Protein AF-A0A5R2N4I2-F1 (afdb_monomer_lite)

Radius of gyration: 27.75 Å; chains: 1; bounding box: 57×37×80 Å

pLDDT: mean 84.41, std 9.43, range [55.06, 96.81]

Sequence (174 aa):
PAGTSVDFTDLHAWCEAYLPGAGWIGFDPTSGLLTGESHVPLAATPHFRNAAPISGMASFANVEFGFDMRVDRIAEHPRITKPFSDESWQALDALGNKVDAALAAGDVRLTMGGEPTFVSIDDFESAEWNTAAVGPTKREKADALIRRLRERFAPGGFLHYGQGKWYPGESLPR

Foldseek 3Di:
DDDDPDDDDDDDDWDWDQDVPVGIWTADPPRRDTDDPNDDDPDDDPDVVVVPPDDDDDDDDPDDDDDDGDDDDDDDDDDPPDPDDPVVVVVVVVVVVVVVVVCVVVVPPDDDDDDDADADPVPNPDCCNPPAQHDPCRVVVSVVVVVVCCVVPPPVDDDDDDFDDDDPPHPGGD

Structure (mmCIF, N/CA/C/O backbone):
data_AF-A0A5R2N4I2-F1
#
_entry.id   AF-A0A5R2N4I2-F1
#
loop_
_atom_site.group_PDB
_atom_site.id
_atom_site.type_symbol
_atom_site.label_atom_id
_atom_site.label_alt_id
_atom_site.label_comp_id
_atom_site.label_asym_id
_atom_site.label_entity_id
_atom_site.label_seq_id
_atom_site.pdbx_PDB_ins_code
_atom_site.Cartn_x
_atom_site.Cartn_y
_atom_site.Cartn_z
_atom_site.occupancy
_atom_site.B_iso_or_equiv
_atom_site.auth_seq_id
_atom_site.auth_comp_id
_atom_site.auth_asym_id
_atom_site.auth_atom_id
_atom_site.pdbx_PDB_model_num
ATOM 1 N N . PRO A 1 1 ? -3.579 9.675 -14.960 1.00 56.38 1 PRO A N 1
ATOM 2 C CA . PRO A 1 1 ? -4.101 8.676 -15.926 1.00 56.38 1 PRO A CA 1
ATOM 3 C C . PRO A 1 1 ? -4.301 7.341 -15.195 1.00 56.38 1 PRO A C 1
ATOM 5 O O . PRO A 1 1 ? -3.548 7.068 -14.268 1.00 56.38 1 PRO A O 1
ATOM 8 N N . ALA A 1 2 ? -5.321 6.549 -15.524 1.00 60.06 2 ALA A N 1
ATOM 9 C CA . ALA A 1 2 ? -5.331 5.146 -15.109 1.00 60.06 2 ALA A CA 1
ATOM 10 C C . ALA A 1 2 ? -4.437 4.412 -16.118 1.00 60.06 2 ALA A C 1
ATOM 12 O O . ALA A 1 2 ? -4.586 4.656 -17.313 1.00 60.06 2 ALA A O 1
ATOM 13 N N . GLY A 1 3 ? -3.448 3.637 -15.668 1.00 68.50 3 GLY A N 1
ATOM 14 C CA . GLY A 1 3 ? -2.551 2.889 -16.560 1.00 68.50 3 GLY A CA 1
ATOM 15 C C . GLY A 1 3 ? -3.286 1.830 -17.397 1.00 68.50 3 GLY A C 1
ATOM 16 O O . GLY A 1 3 ? -4.505 1.867 -17.556 1.00 68.50 3 GLY A O 1
ATOM 17 N N . THR A 1 4 ? -2.552 0.855 -17.934 1.00 72.19 4 THR A N 1
ATOM 18 C CA . THR A 1 4 ? -3.171 -0.278 -18.644 1.00 72.19 4 THR A CA 1
ATOM 19 C C . THR A 1 4 ? -4.148 -1.053 -17.748 1.00 72.19 4 THR A C 1
ATOM 21 O O . THR A 1 4 ? -3.945 -1.165 -16.540 1.00 72.19 4 THR A O 1
ATOM 24 N N . SER A 1 5 ? -5.201 -1.606 -18.354 1.00 74.00 5 SER A N 1
ATOM 25 C CA . SER A 1 5 ? -6.144 -2.526 -17.694 1.00 74.00 5 SER A CA 1
ATOM 26 C C . SER A 1 5 ? -5.782 -4.002 -17.891 1.00 74.00 5 SER A C 1
ATOM 28 O O . SER A 1 5 ? -6.444 -4.873 -17.331 1.00 74.00 5 SER A O 1
ATOM 30 N N . VAL A 1 6 ? -4.743 -4.284 -18.681 1.00 77.94 6 VAL A N 1
ATOM 31 C CA . VAL A 1 6 ? -4.269 -5.633 -19.007 1.00 77.94 6 VAL A CA 1
ATOM 32 C C . VAL A 1 6 ? -2.761 -5.735 -18.813 1.00 77.94 6 VAL A C 1
ATOM 34 O O . VAL A 1 6 ? -2.035 -4.774 -19.082 1.00 77.94 6 VAL A O 1
ATOM 37 N N . ASP A 1 7 ? -2.297 -6.904 -18.377 1.00 78.44 7 ASP A N 1
ATOM 38 C CA . ASP A 1 7 ? -0.870 -7.220 -18.303 1.00 78.44 7 ASP A CA 1
ATOM 39 C C . ASP A 1 7 ? -0.319 -7.376 -19.737 1.00 78.44 7 ASP A C 1
ATOM 41 O O . ASP A 1 7 ? -0.889 -8.103 -20.554 1.00 78.44 7 ASP A O 1
ATOM 45 N N . PHE A 1 8 ? 0.779 -6.687 -20.052 1.00 82.38 8 PHE A N 1
ATOM 46 C CA . PHE A 1 8 ? 1.499 -6.810 -21.323 1.00 82.38 8 PHE A CA 1
ATOM 47 C C . PHE A 1 8 ? 3.009 -6.711 -21.090 1.00 82.38 8 PHE A C 1
ATOM 49 O O . PHE A 1 8 ? 3.459 -6.261 -20.034 1.00 82.38 8 PHE A O 1
ATOM 56 N N . THR A 1 9 ? 3.792 -7.165 -22.064 1.00 82.75 9 THR A N 1
ATOM 57 C CA . THR A 1 9 ? 5.246 -7.289 -21.955 1.00 82.75 9 THR A CA 1
ATOM 58 C C . THR A 1 9 ? 5.933 -6.507 -23.061 1.00 82.75 9 THR A C 1
ATOM 60 O O . THR A 1 9 ? 6.259 -7.056 -24.105 1.00 82.75 9 THR A O 1
ATOM 63 N N . ASP A 1 10 ? 6.191 -5.227 -22.801 1.00 86.62 10 ASP A N 1
ATOM 64 C CA . ASP A 1 10 ? 7.048 -4.399 -23.646 1.00 86.62 10 ASP A CA 1
ATOM 65 C C . ASP A 1 10 ? 8.244 -3.875 -22.855 1.00 86.62 10 ASP A C 1
ATOM 67 O O . ASP A 1 10 ? 8.141 -3.546 -21.669 1.00 86.62 10 ASP A O 1
ATOM 71 N N . LEU A 1 11 ? 9.393 -3.766 -23.528 1.00 89.50 11 LEU A N 1
ATOM 72 C CA . LEU A 1 11 ? 10.504 -3.002 -22.978 1.00 89.50 11 LEU A CA 1
ATOM 73 C C . LEU A 1 11 ? 10.114 -1.529 -22.951 1.00 89.50 11 LEU A C 1
ATOM 75 O O . LEU A 1 11 ? 9.762 -0.942 -23.973 1.00 89.50 11 LEU A O 1
ATOM 79 N N . HIS A 1 12 ? 10.236 -0.937 -21.772 1.00 90.94 12 HIS A N 1
ATOM 80 C CA . HIS A 1 12 ? 9.931 0.462 -21.536 1.00 90.94 12 HIS A CA 1
ATOM 81 C C . HIS A 1 12 ? 11.092 1.149 -20.828 1.00 90.94 12 HIS A C 1
ATOM 83 O O . HIS A 1 12 ? 11.888 0.502 -20.146 1.00 90.94 12 HIS A O 1
ATOM 89 N N . ALA A 1 13 ? 11.189 2.464 -20.992 1.00 93.06 13 ALA A N 1
ATOM 90 C CA . ALA A 1 13 ? 12.206 3.277 -20.344 1.00 93.06 13 ALA A CA 1
ATOM 91 C C . ALA A 1 13 ? 11.569 4.501 -19.683 1.00 93.06 13 ALA A C 1
ATOM 93 O O . ALA A 1 13 ? 10.704 5.159 -20.258 1.00 93.06 13 ALA A O 1
ATOM 94 N N . TRP A 1 14 ? 12.047 4.825 -18.487 1.00 94.44 14 TRP A N 1
ATOM 95 C CA . TRP A 1 14 ? 11.633 5.986 -17.705 1.00 94.44 14 TRP A CA 1
ATOM 96 C C . TRP A 1 14 ? 12.853 6.685 -17.101 1.00 94.44 14 TRP A C 1
ATOM 98 O O . TRP A 1 14 ? 13.984 6.204 -17.209 1.00 94.44 14 TRP A O 1
ATOM 108 N N . CYS A 1 15 ? 12.630 7.837 -16.471 1.00 95.25 15 CYS A N 1
ATOM 109 C CA . CYS A 1 15 ? 13.668 8.563 -15.743 1.00 95.25 15 CYS A CA 1
ATOM 110 C C . CYS A 1 15 ? 13.403 8.504 -14.241 1.00 95.25 15 CYS A C 1
ATOM 112 O O . CYS A 1 15 ? 12.254 8.552 -13.815 1.00 95.25 15 CYS A O 1
ATOM 114 N N . GLU A 1 16 ? 14.457 8.465 -13.431 1.00 95.31 16 GLU A N 1
ATOM 115 C CA . GLU A 1 16 ? 14.351 8.508 -11.971 1.00 95.31 16 GLU A CA 1
ATOM 116 C C . GLU A 1 16 ? 15.075 9.738 -11.424 1.00 95.31 16 GLU A C 1
ATOM 118 O O . GLU A 1 16 ? 16.150 10.105 -11.904 1.00 95.31 16 GLU A O 1
ATOM 123 N N . ALA A 1 17 ? 14.494 10.375 -10.409 1.00 95.19 17 ALA A N 1
ATOM 124 C CA . ALA A 1 17 ? 15.113 11.479 -9.685 1.00 95.19 17 ALA A CA 1
ATOM 125 C C . ALA A 1 17 ? 15.206 11.149 -8.195 1.00 95.19 17 ALA A C 1
ATOM 127 O O . ALA A 1 17 ? 14.239 10.684 -7.590 1.00 95.19 17 ALA A O 1
ATOM 128 N N . TYR A 1 18 ? 16.369 11.414 -7.597 1.00 94.81 18 TYR A N 1
ATOM 129 C CA . TYR A 1 18 ? 16.549 11.281 -6.157 1.00 94.81 18 TYR A CA 1
ATOM 130 C C . TYR A 1 18 ? 16.056 12.538 -5.443 1.00 94.81 18 TYR A C 1
ATOM 132 O O . TYR A 1 18 ? 16.576 13.635 -5.662 1.00 94.81 18 TYR A O 1
ATOM 140 N N . LEU A 1 19 ? 15.081 12.365 -4.559 1.00 95.06 19 LEU A N 1
ATOM 141 C CA . LEU A 1 19 ? 14.530 13.417 -3.719 1.00 95.06 19 LEU A CA 1
ATOM 142 C C . LEU A 1 19 ? 14.963 13.181 -2.261 1.00 95.06 19 LEU A C 1
ATOM 144 O O . LEU A 1 19 ? 14.663 12.119 -1.705 1.00 95.06 19 LEU A O 1
ATOM 148 N N . PRO A 1 20 ? 15.652 14.136 -1.603 1.00 94.44 20 PRO A N 1
ATOM 149 C CA . PRO A 1 20 ? 16.029 13.997 -0.197 1.00 94.44 20 PRO A CA 1
ATOM 150 C C . PRO A 1 20 ? 14.823 13.662 0.693 1.00 94.44 20 PRO A C 1
ATOM 152 O O . PRO A 1 20 ? 13.806 14.347 0.651 1.00 94.44 20 PRO A O 1
ATOM 155 N N . GLY A 1 21 ? 14.933 12.590 1.481 1.00 95.06 21 GLY A N 1
ATOM 156 C CA . GLY A 1 21 ? 13.865 12.081 2.353 1.00 95.06 21 GLY A CA 1
ATOM 157 C C . GLY A 1 21 ? 12.876 11.123 1.676 1.00 95.06 21 GLY A C 1
ATOM 158 O O . GLY A 1 21 ? 12.421 10.189 2.326 1.00 95.06 21 GLY A O 1
ATOM 159 N N . ALA A 1 22 ? 12.597 11.295 0.381 1.00 90.69 22 ALA A N 1
ATOM 160 C CA . ALA A 1 22 ? 11.663 10.454 -0.378 1.00 90.69 22 ALA A CA 1
ATOM 161 C C . ALA A 1 22 ? 12.347 9.334 -1.191 1.00 90.69 22 ALA A C 1
ATOM 163 O O . ALA A 1 22 ? 11.689 8.377 -1.590 1.00 90.69 22 ALA A O 1
ATOM 164 N N . GLY A 1 23 ? 13.664 9.418 -1.408 1.00 94.62 23 GLY A N 1
ATOM 165 C CA . GLY A 1 23 ? 14.425 8.418 -2.159 1.00 94.62 23 GLY A CA 1
ATOM 166 C C . GLY A 1 23 ? 14.329 8.604 -3.676 1.00 94.62 23 GLY A C 1
ATOM 167 O O . GLY A 1 23 ? 14.129 9.717 -4.162 1.00 94.62 23 GLY A O 1
ATOM 168 N N . TRP A 1 24 ? 14.527 7.522 -4.433 1.00 94.25 24 TRP A N 1
ATOM 169 C CA . TRP A 1 24 ? 14.420 7.523 -5.896 1.00 94.25 24 TRP A CA 1
ATOM 170 C C . TRP A 1 24 ? 12.959 7.436 -6.331 1.00 94.25 24 TRP A C 1
ATOM 172 O O . TRP A 1 24 ? 12.266 6.482 -5.985 1.00 94.25 24 TRP A O 1
ATOM 182 N N . ILE A 1 25 ? 12.511 8.422 -7.104 1.00 95.00 25 ILE A N 1
ATOM 183 C CA . ILE A 1 25 ? 11.160 8.488 -7.658 1.00 95.00 25 ILE A CA 1
ATOM 184 C C . ILE A 1 25 ? 11.252 8.372 -9.176 1.00 95.00 25 ILE A C 1
ATOM 186 O O . ILE A 1 25 ? 11.947 9.169 -9.809 1.00 95.00 25 ILE A O 1
ATOM 190 N N . GLY A 1 26 ? 10.562 7.389 -9.754 1.00 94.31 26 GLY A N 1
ATOM 191 C CA . GLY A 1 26 ? 10.507 7.206 -11.200 1.00 94.31 26 GLY A CA 1
ATOM 192 C C . GLY A 1 26 ? 9.328 7.928 -11.849 1.00 94.31 26 GLY A C 1
ATOM 193 O O . GLY A 1 26 ? 8.205 7.951 -11.339 1.00 94.31 26 GLY A O 1
ATOM 194 N N . PHE A 1 27 ? 9.615 8.525 -12.997 1.00 94.50 27 PHE A N 1
ATOM 195 C CA . PHE A 1 27 ? 8.727 9.346 -13.801 1.00 94.50 27 PHE A CA 1
ATOM 196 C C . PHE A 1 27 ? 8.678 8.779 -15.211 1.00 94.50 27 PHE A C 1
ATOM 198 O O . PHE A 1 27 ? 9.695 8.749 -15.910 1.00 94.50 27 PHE A O 1
ATOM 205 N N . ASP A 1 28 ? 7.485 8.380 -15.637 1.00 92.31 28 ASP A N 1
ATOM 206 C CA . ASP A 1 28 ? 7.220 7.959 -17.001 1.00 92.31 28 ASP A CA 1
ATOM 207 C C . ASP A 1 28 ? 6.539 9.101 -17.779 1.00 92.31 28 ASP A C 1
ATOM 209 O O . ASP A 1 28 ? 5.313 9.263 -17.717 1.00 92.31 28 ASP A O 1
ATOM 213 N N . PRO A 1 29 ? 7.308 9.910 -18.532 1.00 89.12 29 PRO A N 1
ATOM 214 C CA . PRO A 1 29 ? 6.749 10.997 -19.329 1.00 89.12 29 PRO A CA 1
ATOM 215 C C . PRO A 1 29 ? 5.916 10.496 -20.516 1.00 89.12 29 PRO A C 1
ATOM 217 O O . PRO A 1 29 ? 5.137 11.272 -21.064 1.00 89.12 29 PRO A O 1
ATOM 220 N N . THR A 1 30 ? 6.056 9.227 -20.912 1.00 87.31 30 THR A N 1
ATOM 221 C CA . THR A 1 30 ? 5.305 8.643 -22.031 1.00 87.31 30 THR A CA 1
ATOM 222 C C . THR A 1 30 ? 3.851 8.417 -21.636 1.00 87.31 30 THR A C 1
ATOM 224 O O . THR A 1 30 ? 2.943 8.761 -22.389 1.00 87.31 30 THR A O 1
ATOM 227 N N . SER A 1 31 ? 3.620 7.874 -20.437 1.00 84.75 31 SER A N 1
ATOM 228 C CA . SER A 1 31 ? 2.270 7.634 -19.911 1.00 84.75 31 SER A CA 1
ATOM 229 C C . SER A 1 31 ? 1.732 8.777 -19.042 1.00 84.75 31 SER A C 1
ATOM 231 O O . SER A 1 31 ? 0.531 8.826 -18.762 1.00 84.75 31 SER A O 1
ATOM 233 N N . GLY A 1 32 ? 2.589 9.708 -18.611 1.00 87.81 32 GLY A N 1
ATOM 234 C CA . GLY A 1 32 ? 2.228 10.758 -17.657 1.00 87.81 32 GLY A CA 1
ATOM 235 C C . GLY A 1 32 ? 1.955 10.205 -16.255 1.00 87.81 32 GLY A C 1
ATOM 236 O O . GLY A 1 32 ? 1.082 10.717 -15.547 1.00 87.81 32 GLY A O 1
ATOM 237 N N . LEU A 1 33 ? 2.652 9.128 -15.880 1.00 86.25 33 LEU A N 1
ATOM 238 C CA . LEU A 1 33 ? 2.505 8.427 -14.605 1.00 86.25 33 LEU A CA 1
ATOM 239 C C . LEU A 1 33 ? 3.812 8.426 -13.815 1.00 86.25 33 LEU A C 1
ATOM 241 O O . LEU A 1 33 ? 4.906 8.531 -14.366 1.00 86.25 33 LEU A O 1
ATOM 245 N N . LEU A 1 34 ? 3.683 8.268 -12.500 1.00 90.94 34 LEU A N 1
ATOM 246 C CA . LEU A 1 34 ? 4.796 7.797 -11.686 1.00 90.94 34 LEU A CA 1
ATOM 247 C C . LEU A 1 34 ? 4.970 6.300 -11.925 1.00 90.94 34 LEU A C 1
ATOM 249 O O . LEU A 1 34 ? 3.985 5.565 -12.046 1.00 90.94 34 LEU A O 1
ATOM 253 N N . THR A 1 35 ? 6.216 5.844 -11.960 1.00 90.00 35 THR A N 1
ATOM 254 C CA . THR A 1 35 ? 6.486 4.409 -11.976 1.00 90.00 35 THR A CA 1
ATOM 255 C C . THR A 1 35 ? 6.083 3.805 -10.643 1.00 90.00 35 THR A C 1
ATOM 257 O O . THR A 1 35 ? 6.316 4.393 -9.586 1.00 90.00 35 THR A O 1
ATOM 260 N N . GLY A 1 36 ? 5.520 2.609 -10.681 1.00 83.44 36 GLY A N 1
ATOM 261 C CA . GLY A 1 36 ? 5.083 1.915 -9.480 1.00 83.44 36 GLY A CA 1
ATOM 262 C C . GLY A 1 36 ? 4.968 0.427 -9.737 1.00 83.44 36 GLY A C 1
ATOM 263 O O . GLY A 1 36 ? 5.698 -0.131 -10.547 1.00 83.44 36 GLY A O 1
ATOM 264 N N . GLU A 1 37 ? 4.006 -0.209 -9.083 1.00 77.00 37 GLU A N 1
ATOM 265 C CA . GLU A 1 37 ? 3.758 -1.652 -9.175 1.00 77.00 37 GLU A CA 1
ATOM 266 C C . GLU A 1 37 ? 3.457 -2.177 -10.590 1.00 77.00 37 GLU A C 1
ATOM 268 O O . GLU A 1 37 ? 3.553 -3.378 -10.824 1.00 77.00 37 GLU A O 1
ATOM 273 N N . SER A 1 38 ? 3.130 -1.293 -11.537 1.00 78.56 38 SER A N 1
ATOM 274 C CA . SER A 1 38 ? 2.959 -1.620 -12.957 1.00 78.56 38 SER A CA 1
ATOM 275 C C . SER A 1 38 ? 4.271 -1.723 -13.744 1.00 78.56 38 SER A C 1
ATOM 277 O O . SER A 1 38 ? 4.237 -2.074 -14.919 1.00 78.56 38 SER A O 1
ATOM 279 N N . HIS A 1 39 ? 5.415 -1.396 -13.137 1.00 87.50 39 HIS A N 1
ATOM 280 C CA . HIS A 1 39 ? 6.728 -1.416 -13.777 1.00 87.50 39 HIS A CA 1
ATOM 281 C C . HIS A 1 39 ? 7.624 -2.456 -13.107 1.00 87.50 39 HIS A C 1
ATOM 283 O O . HIS A 1 39 ? 7.728 -2.514 -11.882 1.00 87.50 39 HIS A O 1
ATOM 289 N N . VAL A 1 40 ? 8.323 -3.251 -13.918 1.00 89.44 40 VAL A N 1
ATOM 290 C CA . VAL A 1 40 ? 9.357 -4.171 -13.436 1.00 89.44 40 VAL A CA 1
ATOM 291 C C . VAL A 1 40 ? 10.723 -3.587 -13.809 1.00 89.44 40 VAL A C 1
ATOM 293 O O . VAL A 1 40 ? 11.071 -3.590 -14.991 1.00 89.44 40 VAL A O 1
ATOM 296 N N . PRO A 1 41 ? 11.507 -3.056 -12.849 1.00 91.50 41 PRO A N 1
ATOM 297 C CA . PRO A 1 41 ? 12.834 -2.525 -13.141 1.00 91.50 41 PRO A CA 1
ATOM 298 C C . PRO A 1 41 ? 13.781 -3.651 -13.563 1.00 91.50 41 PRO A C 1
ATOM 300 O O . PRO A 1 41 ? 14.056 -4.564 -12.787 1.00 91.50 41 PRO A O 1
ATOM 303 N N . LEU A 1 42 ? 14.292 -3.569 -14.795 1.00 91.94 42 LEU A N 1
ATOM 304 C CA . LEU A 1 42 ? 15.285 -4.510 -15.327 1.00 91.94 42 LEU A CA 1
ATOM 305 C C . LEU A 1 42 ? 16.721 -4.002 -15.143 1.00 91.94 42 LEU A C 1
ATOM 307 O O . LEU A 1 42 ? 17.615 -4.774 -14.806 1.00 91.94 42 LEU A O 1
ATOM 311 N N . ALA A 1 43 ? 16.947 -2.704 -15.354 1.00 93.69 43 ALA A N 1
ATOM 312 C CA . ALA A 1 43 ? 18.241 -2.051 -15.189 1.00 93.69 43 ALA A CA 1
ATOM 313 C C . ALA A 1 43 ? 18.051 -0.575 -14.814 1.00 93.69 43 ALA A C 1
ATOM 315 O O . ALA A 1 43 ? 17.165 0.089 -15.345 1.00 93.69 43 ALA A O 1
ATOM 316 N N . ALA A 1 44 ? 18.921 -0.056 -13.945 1.00 94.25 44 ALA A N 1
ATOM 317 C CA . ALA A 1 44 ? 18.974 1.357 -13.577 1.00 94.25 44 ALA A CA 1
ATOM 318 C C . ALA A 1 44 ? 20.411 1.864 -13.724 1.00 94.25 44 ALA A C 1
ATOM 320 O O . ALA A 1 44 ? 21.365 1.231 -13.267 1.00 94.25 44 ALA A O 1
ATOM 321 N N . THR A 1 45 ? 20.589 2.990 -14.409 1.00 94.44 45 THR A N 1
ATOM 322 C CA . THR A 1 45 ? 21.913 3.525 -14.730 1.00 94.44 45 THR A CA 1
ATOM 323 C C . THR A 1 45 ? 21.844 5.030 -14.966 1.00 94.44 45 THR A C 1
ATOM 325 O O . THR A 1 45 ? 20.865 5.508 -15.539 1.00 94.44 45 THR A O 1
ATOM 328 N N . PRO A 1 46 ? 22.883 5.801 -14.594 1.00 93.25 46 PRO A N 1
ATOM 329 C CA . PRO A 1 46 ? 22.915 7.239 -14.854 1.00 93.25 46 PRO A CA 1
ATOM 330 C C . PRO A 1 46 ? 23.012 7.588 -16.348 1.00 93.25 46 PRO A C 1
ATOM 332 O O . PRO A 1 46 ? 22.845 8.749 -16.713 1.00 93.25 46 PRO A O 1
ATOM 335 N N . HIS A 1 47 ? 23.310 6.618 -17.223 1.00 92.75 47 HIS A N 1
ATOM 336 C CA . HIS A 1 47 ? 23.449 6.854 -18.657 1.00 92.75 47 HIS A CA 1
ATOM 337 C C . HIS A 1 47 ? 22.723 5.783 -19.480 1.00 92.75 47 HIS A C 1
ATOM 339 O O . HIS A 1 47 ? 23.133 4.625 -19.486 1.00 92.75 47 HIS A O 1
ATOM 345 N N . PHE A 1 48 ? 21.709 6.188 -20.255 1.00 89.12 48 PHE A N 1
ATOM 346 C CA . PHE A 1 48 ? 20.780 5.295 -20.973 1.00 89.12 48 PHE A CA 1
ATOM 347 C C . PHE A 1 48 ? 21.452 4.173 -21.786 1.00 89.12 48 PHE A C 1
ATOM 349 O O . PHE A 1 48 ? 20.963 3.050 -21.812 1.00 89.12 48 PHE A O 1
ATOM 356 N N . ARG A 1 49 ? 22.610 4.439 -22.410 1.00 91.38 49 ARG A N 1
ATOM 357 C CA . ARG A 1 49 ? 23.375 3.424 -23.166 1.00 91.38 49 ARG A CA 1
ATOM 358 C C . ARG A 1 49 ? 23.755 2.186 -22.352 1.00 91.38 49 ARG A C 1
ATOM 360 O O . ARG A 1 49 ? 23.867 1.114 -22.927 1.00 91.38 49 ARG A O 1
ATOM 367 N N . ASN A 1 50 ? 23.943 2.321 -21.044 1.00 93.38 50 ASN A N 1
ATOM 368 C CA . ASN A 1 50 ? 24.290 1.199 -20.172 1.00 93.38 50 ASN A CA 1
ATOM 369 C C . ASN A 1 50 ? 23.075 0.316 -19.835 1.00 93.38 50 ASN A C 1
ATOM 371 O O . ASN A 1 50 ? 23.253 -0.760 -19.279 1.00 93.38 50 ASN A O 1
ATOM 375 N N . ALA A 1 51 ? 21.859 0.771 -20.153 1.00 93.25 51 ALA A N 1
ATOM 376 C CA . ALA A 1 51 ? 20.624 -0.004 -20.055 1.00 93.25 51 ALA A CA 1
ATOM 377 C C . ALA A 1 51 ? 20.156 -0.510 -21.430 1.00 93.25 51 ALA A C 1
ATOM 379 O O . ALA A 1 51 ? 19.059 -1.050 -21.545 1.00 93.25 51 ALA A O 1
ATOM 380 N N . ALA A 1 52 ? 20.960 -0.327 -22.485 1.00 90.62 52 ALA A N 1
ATOM 381 C CA . ALA A 1 52 ? 20.610 -0.816 -23.808 1.00 90.62 52 ALA A CA 1
ATOM 382 C C . ALA A 1 52 ? 20.559 -2.358 -23.793 1.00 90.62 52 ALA A C 1
ATOM 384 O O . ALA A 1 52 ? 21.562 -2.985 -23.446 1.00 90.62 52 ALA A O 1
ATOM 385 N N . PRO A 1 53 ? 19.438 -2.982 -24.197 1.00 87.44 53 PRO A N 1
ATOM 386 C CA . PRO A 1 53 ? 19.306 -4.441 -24.197 1.00 87.44 53 PRO A CA 1
ATOM 387 C C . PRO A 1 53 ? 20.243 -5.105 -25.216 1.00 87.44 53 PRO A C 1
ATOM 389 O O . PRO A 1 53 ? 20.658 -6.247 -25.040 1.00 87.44 53 PRO A O 1
ATOM 392 N N . ILE A 1 54 ? 20.590 -4.379 -26.282 1.00 87.25 54 ILE A N 1
ATOM 393 C CA . ILE A 1 54 ? 21.523 -4.790 -27.330 1.00 87.25 54 ILE A CA 1
ATOM 394 C C . ILE A 1 54 ? 22.443 -3.599 -27.619 1.00 87.25 54 ILE A C 1
ATOM 396 O O . ILE A 1 54 ? 21.987 -2.458 -27.704 1.00 87.25 54 ILE A O 1
ATOM 400 N N . SER A 1 55 ? 23.741 -3.853 -27.784 1.00 88.06 55 SER A N 1
ATOM 401 C CA . SER A 1 55 ? 24.737 -2.846 -28.167 1.00 88.06 55 SER A CA 1
ATOM 402 C C . SER A 1 55 ? 25.593 -3.351 -29.330 1.00 88.06 55 SER A C 1
ATOM 404 O O . SER A 1 55 ? 25.772 -4.556 -29.498 1.00 88.06 55 SER A O 1
ATOM 406 N N . GLY A 1 56 ? 26.098 -2.435 -30.160 1.00 88.00 56 GLY A N 1
ATOM 407 C CA . GLY A 1 56 ? 26.915 -2.774 -31.326 1.00 88.00 56 GLY A CA 1
ATOM 408 C C . GLY A 1 56 ? 26.715 -1.808 -32.491 1.00 88.00 56 GLY A C 1
ATOM 409 O O . GLY A 1 56 ? 26.237 -0.688 -32.313 1.00 88.00 56 GLY A O 1
ATOM 410 N N . MET A 1 57 ? 27.091 -2.250 -33.690 1.00 86.50 57 MET A N 1
ATOM 411 C CA . MET A 1 57 ? 26.792 -1.556 -34.944 1.00 86.50 57 MET A CA 1
ATOM 412 C C . MET A 1 57 ? 25.581 -2.192 -35.620 1.00 86.50 57 MET A C 1
ATOM 414 O O . MET A 1 57 ? 25.449 -3.412 -35.637 1.00 86.50 57 MET A O 1
ATOM 418 N N . ALA A 1 58 ? 24.734 -1.357 -36.216 1.00 85.31 58 ALA A N 1
ATOM 419 C CA . ALA A 1 58 ? 23.675 -1.795 -37.111 1.00 85.31 58 ALA A CA 1
ATOM 420 C C . ALA A 1 58 ? 24.111 -1.558 -38.563 1.00 85.31 58 ALA A C 1
ATOM 422 O O . ALA A 1 58 ? 24.569 -0.470 -38.914 1.00 85.31 58 ALA A O 1
ATOM 423 N N . SER A 1 59 ? 23.956 -2.573 -39.405 1.00 87.62 59 SER A N 1
ATOM 424 C CA . SER A 1 59 ? 24.089 -2.482 -40.859 1.00 87.62 59 SER A CA 1
ATOM 425 C C . SER A 1 59 ? 22.902 -3.188 -41.510 1.00 87.62 59 SER A C 1
ATOM 427 O O . SER A 1 59 ? 22.140 -3.886 -40.840 1.00 87.62 59 SER A O 1
ATOM 429 N N . PHE A 1 60 ? 22.714 -2.990 -42.814 1.00 89.56 60 PHE A N 1
ATOM 430 C CA . PHE A 1 60 ? 21.705 -3.749 -43.543 1.00 89.56 60 PHE A CA 1
ATOM 431 C C . PHE A 1 60 ? 21.996 -5.251 -43.435 1.00 89.56 60 PHE A C 1
ATOM 433 O O . PHE A 1 60 ? 23.093 -5.703 -43.766 1.00 89.56 60 PHE A O 1
ATOM 440 N N . ALA A 1 61 ? 20.991 -6.013 -43.019 1.00 81.56 61 ALA A N 1
ATOM 441 C CA . ALA A 1 61 ? 21.027 -7.462 -42.979 1.00 81.56 61 ALA A CA 1
ATOM 442 C C . ALA A 1 61 ? 19.712 -7.988 -43.560 1.00 81.56 61 ALA A C 1
ATOM 444 O O . ALA A 1 61 ? 18.635 -7.613 -43.103 1.00 81.56 61 ALA A O 1
ATOM 445 N N . ASN A 1 62 ? 19.796 -8.848 -44.575 1.00 90.19 62 ASN A N 1
ATOM 446 C CA . ASN A 1 62 ? 18.628 -9.510 -45.157 1.00 90.19 62 ASN A CA 1
ATOM 447 C C . ASN A 1 62 ? 18.236 -10.720 -44.298 1.00 90.19 62 ASN A C 1
ATOM 449 O O . ASN A 1 62 ? 18.410 -11.866 -44.709 1.00 90.19 62 ASN A O 1
ATOM 453 N N . VAL A 1 63 ? 17.817 -10.451 -43.064 1.00 87.44 63 VAL A N 1
ATOM 454 C CA . VAL A 1 63 ? 17.457 -11.463 -42.070 1.00 87.44 63 VAL A CA 1
ATOM 455 C C . VAL A 1 63 ? 16.098 -11.139 -41.471 1.00 87.44 63 VAL A C 1
ATOM 457 O O . VAL A 1 63 ? 15.739 -9.973 -41.316 1.00 87.44 63 VAL A O 1
ATOM 460 N N . GLU A 1 64 ? 15.363 -12.179 -41.100 1.00 86.62 64 GLU A N 1
ATOM 461 C CA . GLU A 1 64 ? 14.199 -12.050 -40.232 1.00 86.62 64 GLU A CA 1
ATOM 462 C C . GLU A 1 64 ? 14.656 -12.131 -38.774 1.00 86.62 64 GLU A C 1
ATOM 464 O O . GLU A 1 64 ? 15.506 -12.951 -38.420 1.00 86.62 64 GLU A O 1
ATOM 469 N N . PHE A 1 65 ? 14.102 -11.266 -37.929 1.00 85.56 65 PHE A N 1
ATOM 470 C CA . PHE A 1 65 ? 14.376 -11.251 -36.498 1.00 85.56 65 PHE A CA 1
ATOM 471 C C . PHE A 1 65 ? 13.074 -11.454 -35.729 1.00 85.56 65 PHE A C 1
ATOM 473 O O . PHE A 1 65 ? 12.060 -10.835 -36.047 1.00 85.56 65 PHE A O 1
ATOM 480 N N . GLY A 1 66 ? 13.120 -12.305 -34.707 1.00 85.88 66 GLY A N 1
ATOM 481 C CA . GLY A 1 66 ? 12.027 -12.520 -33.768 1.00 85.88 66 GLY A CA 1
ATOM 482 C C . GLY A 1 66 ? 12.499 -12.269 -32.342 1.00 85.88 66 GLY A C 1
ATOM 483 O O . GLY A 1 66 ? 13.650 -12.547 -32.005 1.00 85.88 66 GLY A O 1
ATOM 484 N N . PHE A 1 67 ? 11.603 -11.760 -31.505 1.00 87.12 67 PHE A N 1
ATOM 485 C CA . PHE A 1 67 ? 11.788 -11.684 -30.061 1.00 87.12 67 PHE A CA 1
ATOM 486 C C . PHE A 1 67 ? 10.530 -12.203 -29.367 1.00 87.12 67 PHE A C 1
ATOM 488 O O . PHE A 1 67 ? 9.435 -12.121 -29.921 1.00 87.12 67 PHE A O 1
ATOM 495 N N . ASP A 1 68 ? 10.703 -12.740 -28.163 1.00 89.00 68 ASP A N 1
ATOM 496 C CA . ASP A 1 68 ? 9.622 -13.212 -27.304 1.00 89.00 68 ASP A CA 1
ATOM 497 C C . ASP A 1 68 ? 9.827 -12.633 -25.903 1.00 89.00 68 ASP A C 1
ATOM 499 O O . ASP A 1 68 ? 10.950 -12.601 -25.393 1.00 89.00 68 ASP A O 1
ATOM 503 N N . MET A 1 69 ? 8.747 -12.141 -25.301 1.00 88.50 69 MET A N 1
ATOM 504 C CA . MET A 1 69 ? 8.750 -11.616 -23.940 1.00 88.50 69 MET A CA 1
ATOM 505 C C . MET A 1 69 ? 7.550 -12.167 -23.186 1.00 88.50 69 MET A C 1
ATOM 507 O O . MET A 1 69 ? 6.403 -11.932 -23.565 1.00 88.50 69 MET A O 1
ATOM 511 N N . ARG A 1 70 ? 7.818 -12.841 -22.068 1.00 87.38 70 ARG A N 1
ATOM 512 C CA . ARG A 1 70 ? 6.802 -13.443 -21.207 1.00 87.38 70 ARG A CA 1
ATOM 513 C C . ARG A 1 70 ? 7.014 -13.023 -19.759 1.00 87.38 70 ARG A C 1
ATOM 515 O O . ARG A 1 70 ? 8.130 -13.075 -19.249 1.00 87.38 70 ARG A O 1
ATOM 522 N N . VAL A 1 71 ? 5.925 -12.650 -19.097 1.00 85.06 71 VAL A N 1
ATOM 523 C CA . VAL A 1 71 ? 5.875 -12.386 -17.657 1.00 85.06 71 VAL A CA 1
ATOM 524 C C . VAL A 1 71 ? 4.777 -13.259 -17.072 1.00 85.06 71 VAL A C 1
ATOM 526 O O . VAL A 1 71 ? 3.637 -13.216 -17.526 1.00 85.06 71 VAL A O 1
ATOM 529 N N . ASP A 1 72 ? 5.126 -14.056 -16.066 1.00 84.62 72 ASP A N 1
ATOM 530 C CA . ASP A 1 72 ? 4.182 -14.896 -15.336 1.00 84.62 72 ASP A CA 1
ATOM 531 C C . ASP A 1 72 ? 4.005 -14.365 -13.916 1.00 84.62 72 ASP A C 1
ATOM 533 O O . ASP A 1 72 ? 4.974 -14.112 -13.193 1.00 84.62 72 ASP A O 1
ATOM 537 N N . ARG A 1 73 ? 2.750 -14.250 -13.479 1.00 78.38 73 ARG A N 1
ATOM 538 C CA . ARG A 1 73 ? 2.439 -13.961 -12.082 1.00 78.38 73 ARG A CA 1
ATOM 539 C C . ARG A 1 73 ? 2.636 -15.229 -11.259 1.00 78.38 73 ARG A C 1
ATOM 541 O O . ARG A 1 73 ? 1.893 -16.197 -11.401 1.00 78.38 73 ARG A O 1
ATOM 548 N N . ILE A 1 74 ? 3.621 -15.215 -10.371 1.00 83.44 74 ILE A N 1
ATOM 549 C CA . ILE A 1 74 ? 3.759 -16.249 -9.342 1.00 83.44 74 ILE A CA 1
ATOM 550 C C . ILE A 1 74 ? 2.756 -15.990 -8.214 1.00 83.44 74 ILE A C 1
ATOM 552 O O . ILE A 1 74 ? 2.401 -14.838 -7.969 1.00 83.44 74 ILE A O 1
ATOM 556 N N . ALA A 1 75 ? 2.289 -17.060 -7.560 1.00 74.69 75 ALA A N 1
ATOM 557 C CA . ALA A 1 75 ? 1.223 -17.029 -6.556 1.00 74.69 75 ALA A CA 1
ATOM 558 C C . ALA A 1 75 ? 1.340 -15.818 -5.610 1.00 74.69 75 ALA A C 1
ATOM 560 O O . ALA A 1 75 ? 2.227 -15.745 -4.759 1.00 74.69 75 ALA A O 1
ATOM 561 N N . GLU A 1 76 ? 0.429 -14.860 -5.775 1.00 62.94 76 GLU A N 1
ATOM 562 C CA . GLU A 1 76 ? 0.370 -13.645 -4.972 1.00 62.94 76 GLU A CA 1
ATOM 563 C C . GLU A 1 76 ? -0.283 -14.018 -3.638 1.00 62.94 76 GLU A C 1
ATOM 565 O O . GLU A 1 76 ? -1.494 -14.206 -3.549 1.00 62.94 76 GLU A O 1
ATOM 570 N N . HIS A 1 77 ? 0.524 -14.213 -2.593 1.00 61.47 77 HIS A N 1
ATOM 571 C CA . HIS A 1 77 ? -0.028 -14.340 -1.246 1.00 61.47 77 HIS A CA 1
ATOM 572 C C . HIS A 1 77 ? -0.745 -13.034 -0.879 1.00 61.47 77 HIS A C 1
ATOM 574 O O . HIS A 1 77 ? -0.225 -11.965 -1.221 1.00 61.47 77 HIS A O 1
ATOM 580 N N . PRO A 1 78 ? -1.909 -13.094 -0.202 1.00 58.47 78 PRO A N 1
ATOM 581 C CA . PRO A 1 78 ? -2.668 -11.910 0.179 1.00 58.47 78 PRO A CA 1
ATOM 582 C C . PRO A 1 78 ? -1.753 -10.888 0.856 1.00 58.47 78 PRO A C 1
ATOM 584 O O . PRO A 1 78 ? -1.208 -11.134 1.933 1.00 58.47 78 PRO A O 1
ATOM 587 N N . ARG A 1 79 ? -1.533 -9.752 0.191 1.00 56.09 79 ARG A N 1
ATOM 588 C CA . ARG A 1 79 ? -0.748 -8.652 0.748 1.00 56.09 79 ARG A CA 1
ATOM 589 C C . ARG A 1 79 ? -1.673 -7.807 1.609 1.00 56.09 79 ARG A C 1
ATOM 591 O O . ARG A 1 79 ? -2.721 -7.377 1.142 1.00 56.09 79 ARG A O 1
ATOM 598 N N . ILE A 1 80 ? -1.237 -7.497 2.827 1.00 55.06 80 ILE A N 1
ATOM 599 C CA . ILE A 1 80 ? -1.961 -6.657 3.803 1.00 55.06 80 ILE A CA 1
ATOM 600 C C . ILE A 1 80 ? -2.197 -5.225 3.253 1.00 55.06 80 ILE A C 1
ATOM 602 O O . ILE A 1 80 ? -2.966 -4.452 3.809 1.00 55.06 80 ILE A O 1
ATOM 606 N N . THR A 1 81 ? -1.542 -4.863 2.143 1.00 55.12 81 THR A N 1
ATOM 607 C CA . THR A 1 81 ? -1.598 -3.541 1.506 1.00 55.12 81 THR A CA 1
ATOM 608 C C . THR A 1 81 ? -2.675 -3.386 0.429 1.00 55.12 81 THR A C 1
ATOM 610 O O . THR A 1 81 ? -2.866 -2.269 -0.043 1.00 55.12 81 THR A O 1
ATOM 613 N N . LYS A 1 82 ? -3.367 -4.457 0.009 1.00 57.41 82 LYS A N 1
ATOM 614 C CA . LYS A 1 82 ? -4.531 -4.352 -0.889 1.00 57.41 82 LYS A CA 1
ATOM 615 C C . LYS A 1 82 ? -5.823 -4.584 -0.098 1.00 57.41 82 LYS A C 1
ATOM 617 O O . LYS A 1 82 ? -5.819 -5.415 0.812 1.00 57.41 82 LYS A O 1
ATOM 622 N N . PRO A 1 83 ? -6.927 -3.889 -0.435 1.00 70.75 83 PRO A N 1
ATOM 623 C CA . PRO A 1 83 ? -8.245 -4.250 0.075 1.00 70.75 83 PRO A CA 1
ATOM 624 C C . PRO A 1 83 ? -8.532 -5.731 -0.197 1.00 70.75 83 PRO A C 1
ATOM 626 O O . PRO A 1 83 ? -8.081 -6.275 -1.210 1.00 70.75 83 PRO A O 1
ATOM 629 N N . PHE A 1 84 ? -9.272 -6.383 0.702 1.00 75.81 84 PHE A N 1
ATOM 630 C CA . PHE A 1 84 ? -9.766 -7.740 0.464 1.00 75.81 84 PHE A CA 1
ATOM 631 C C . PHE A 1 84 ? -10.506 -7.805 -0.879 1.00 75.81 84 PHE A C 1
ATOM 633 O O . PHE A 1 84 ? -11.147 -6.832 -1.275 1.00 75.81 84 PHE A O 1
ATOM 640 N N . SER A 1 85 ? -10.428 -8.943 -1.578 1.00 83.81 85 SER A N 1
ATOM 641 C CA . SER A 1 85 ? -11.265 -9.140 -2.765 1.00 83.81 85 SER A CA 1
ATOM 642 C C . SER A 1 85 ? -12.742 -9.053 -2.380 1.00 83.81 85 SER A C 1
ATOM 644 O O . SER A 1 85 ? -13.102 -9.422 -1.260 1.00 83.81 85 SER A O 1
ATOM 646 N N . ASP A 1 86 ? -13.601 -8.630 -3.310 1.00 87.88 86 ASP A N 1
ATOM 647 C CA . ASP A 1 86 ? -15.052 -8.576 -3.077 1.00 87.88 86 ASP A CA 1
ATOM 648 C C . ASP A 1 86 ? -15.594 -9.929 -2.594 1.00 87.88 86 ASP A C 1
ATOM 650 O O . ASP A 1 86 ? -16.424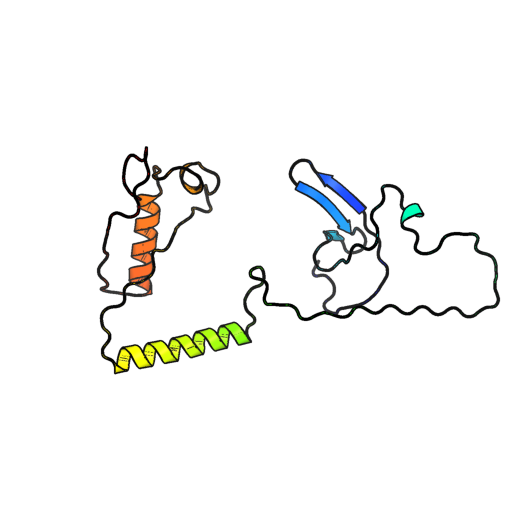 -9.986 -1.692 1.00 87.88 86 ASP A O 1
ATOM 654 N N . GLU A 1 87 ? -15.063 -11.030 -3.132 1.00 91.00 87 GLU A N 1
ATOM 655 C CA . GLU A 1 87 ? -15.385 -12.391 -2.694 1.00 91.00 87 GLU A CA 1
ATOM 656 C C . GLU A 1 87 ? -14.991 -12.639 -1.230 1.00 91.00 87 GLU A C 1
ATOM 658 O O . GLU A 1 87 ? -15.791 -13.152 -0.448 1.00 91.00 87 GLU A O 1
ATOM 663 N N . SER A 1 88 ? -13.777 -12.242 -0.832 1.00 88.06 88 SER A N 1
ATOM 664 C CA . SER A 1 88 ? -13.305 -12.391 0.550 1.00 88.06 88 SER A CA 1
ATOM 665 C C . SER A 1 88 ? -14.130 -11.538 1.513 1.00 88.06 88 SER A C 1
ATOM 667 O O . SER A 1 88 ? -14.431 -11.976 2.622 1.00 88.06 88 SER A O 1
ATOM 669 N N . TRP A 1 89 ? -14.519 -10.337 1.082 1.00 90.00 89 TRP A N 1
ATOM 670 C CA . TRP A 1 89 ? -15.371 -9.440 1.853 1.00 90.00 89 TRP A CA 1
ATOM 671 C C . TRP A 1 89 ? -16.773 -10.025 2.055 1.00 90.00 89 TRP A C 1
ATOM 673 O O . TRP A 1 89 ? -17.253 -10.125 3.182 1.00 90.00 89 TRP A O 1
ATOM 683 N N . GLN A 1 90 ? -17.391 -10.526 0.984 1.00 94.25 90 GLN A N 1
ATOM 684 C CA . GLN A 1 90 ? -18.686 -11.206 1.052 1.00 94.25 90 GLN A CA 1
ATOM 685 C C . GLN A 1 90 ? -18.633 -12.464 1.930 1.00 94.25 90 GLN A C 1
ATOM 687 O O . GLN A 1 90 ? -19.568 -12.730 2.688 1.00 94.25 90 GLN A O 1
ATOM 692 N N . ALA A 1 91 ? -17.542 -13.234 1.866 1.00 94.38 91 ALA A N 1
ATOM 693 C CA . ALA A 1 91 ? -17.344 -14.405 2.715 1.00 94.38 91 ALA A CA 1
ATOM 694 C C . ALA A 1 91 ? -17.224 -14.029 4.202 1.00 94.38 91 ALA A C 1
ATOM 696 O O . ALA A 1 91 ? -17.789 -14.720 5.055 1.00 94.38 91 ALA A O 1
ATOM 697 N N . LEU A 1 92 ? -16.529 -12.928 4.511 1.00 91.81 92 LEU A N 1
ATOM 698 C CA . LEU A 1 92 ? -16.412 -12.389 5.865 1.00 91.81 92 LEU A CA 1
ATOM 699 C C . LEU A 1 92 ? -17.779 -11.948 6.411 1.00 91.81 92 LEU A C 1
ATOM 701 O O . LEU A 1 92 ? -18.152 -12.363 7.508 1.00 91.81 92 LEU A O 1
ATOM 705 N N . ASP A 1 93 ? -18.552 -11.187 5.633 1.00 93.88 93 ASP A N 1
ATOM 706 C CA . ASP A 1 93 ? -19.901 -10.744 6.015 1.00 93.88 93 ASP A CA 1
ATOM 707 C C . ASP A 1 93 ? -20.845 -11.940 6.228 1.00 93.88 93 ASP A C 1
ATOM 709 O O . ASP A 1 93 ? -21.589 -12.012 7.211 1.00 93.88 93 ASP A O 1
ATOM 713 N N . ALA A 1 94 ? -20.787 -12.937 5.341 1.00 96.50 94 ALA A N 1
ATOM 714 C CA . ALA A 1 94 ? -21.570 -14.162 5.475 1.00 96.50 94 ALA A CA 1
ATOM 715 C C . ALA A 1 94 ? -21.199 -14.954 6.740 1.00 96.50 94 ALA A C 1
ATOM 717 O O . ALA A 1 94 ? -22.077 -15.545 7.375 1.00 96.50 94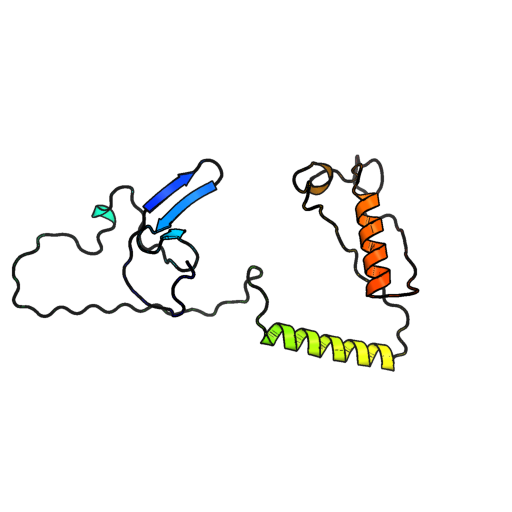 ALA A O 1
ATOM 718 N N . LEU A 1 95 ? -19.918 -14.977 7.120 1.00 96.50 95 LEU A N 1
ATOM 719 C CA . LEU A 1 95 ? -19.471 -15.580 8.373 1.00 96.50 95 LEU A CA 1
ATOM 720 C C . LEU A 1 95 ? -19.966 -14.783 9.587 1.00 96.50 95 LEU A C 1
ATOM 722 O O . LEU A 1 95 ? -20.465 -15.398 10.528 1.00 96.50 95 LEU A O 1
ATOM 726 N N . GLY A 1 96 ? -19.895 -13.449 9.546 1.00 92.94 96 GLY A N 1
ATOM 727 C CA . GLY A 1 96 ? -20.426 -12.570 10.593 1.00 92.94 96 GLY A CA 1
ATOM 728 C C . GLY A 1 96 ? -21.901 -12.850 10.881 1.00 92.94 96 GLY A C 1
ATOM 729 O O . GLY A 1 96 ? -22.258 -13.165 12.012 1.00 92.94 96 GLY A O 1
ATOM 730 N N . ASN A 1 97 ? -22.729 -12.916 9.835 1.00 95.62 97 ASN A N 1
ATOM 731 C CA . ASN A 1 97 ? -24.152 -13.249 9.963 1.00 95.62 97 ASN A CA 1
ATOM 732 C C . ASN A 1 97 ? -24.400 -14.623 10.621 1.00 95.62 97 ASN A C 1
ATOM 734 O O . ASN A 1 97 ? -25.354 -14.792 11.383 1.00 95.62 97 ASN A O 1
ATOM 738 N N . LYS A 1 98 ? -23.550 -15.624 10.345 1.00 96.81 98 LYS A N 1
ATOM 739 C CA . LYS A 1 98 ? -23.646 -16.948 10.990 1.00 96.81 98 LYS A CA 1
ATOM 740 C C . LYS A 1 98 ? -23.289 -16.883 12.473 1.00 96.81 98 LYS A C 1
ATOM 742 O O . LYS A 1 98 ? -23.943 -17.546 13.277 1.00 96.81 98 LYS A O 1
ATOM 747 N N . VAL A 1 99 ? -22.262 -16.111 12.826 1.00 92.38 99 VAL A N 1
ATOM 748 C CA . VAL A 1 99 ? -21.860 -15.889 14.221 1.00 92.38 99 VAL A CA 1
ATOM 749 C C . VAL A 1 99 ? -22.975 -15.173 14.979 1.00 92.38 99 VAL A C 1
ATOM 751 O O . VAL A 1 99 ? -23.375 -15.654 16.036 1.00 92.38 99 VAL A O 1
ATOM 754 N N . ASP A 1 100 ? -23.549 -14.113 14.412 1.00 90.50 100 ASP A N 1
ATOM 755 C CA . ASP A 1 100 ? -24.652 -13.364 15.026 1.00 90.50 100 ASP A CA 1
ATOM 756 C C . ASP A 1 100 ? -25.874 -14.255 15.290 1.00 90.50 100 ASP A C 1
ATOM 758 O O . ASP A 1 100 ? -26.437 -14.240 16.387 1.00 90.50 100 ASP A O 1
ATOM 762 N N . ALA A 1 101 ? -26.246 -15.103 14.324 1.00 94.81 101 ALA A N 1
ATOM 763 C CA . ALA A 1 101 ? -27.326 -16.072 14.498 1.00 94.81 101 ALA A CA 1
ATOM 764 C C . ALA A 1 101 ? -27.044 -17.072 15.636 1.00 94.81 101 ALA A C 1
ATOM 766 O O . ALA A 1 101 ? -27.943 -17.388 16.418 1.00 94.81 101 ALA A O 1
ATOM 767 N N . ALA A 1 102 ? -25.802 -17.555 15.756 1.00 94.19 102 ALA A N 1
ATOM 768 C CA . ALA A 1 102 ? -25.404 -18.467 16.826 1.00 94.19 102 ALA A CA 1
ATOM 769 C C . ALA A 1 102 ? -25.418 -17.785 18.206 1.00 94.19 102 ALA A C 1
ATOM 771 O O . ALA A 1 102 ? -25.900 -18.375 19.174 1.00 94.19 102 ALA A O 1
ATOM 772 N N . LEU A 1 103 ? -24.943 -16.539 18.296 1.00 91.50 103 LEU A N 1
ATOM 773 C CA . LEU A 1 103 ? -24.974 -15.744 19.527 1.00 91.50 103 LEU A CA 1
ATOM 774 C C . LEU A 1 103 ? -26.413 -15.481 19.988 1.00 91.50 103 LEU A C 1
ATOM 776 O O . LEU A 1 103 ? -26.715 -15.645 21.171 1.00 91.50 103 LEU A O 1
ATOM 780 N N . ALA A 1 104 ? -27.311 -15.150 19.055 1.00 91.00 104 ALA A N 1
ATOM 781 C CA . ALA A 1 104 ? -28.728 -14.951 19.342 1.00 91.00 104 ALA A CA 1
ATOM 782 C C . ALA A 1 104 ? -29.407 -16.245 19.821 1.00 91.00 104 ALA A C 1
ATOM 784 O O . ALA A 1 104 ? -30.123 -16.232 20.822 1.00 91.00 104 ALA A O 1
ATOM 785 N N . ALA A 1 105 ? -29.150 -17.374 19.152 1.00 95.81 105 ALA A N 1
ATOM 786 C CA . ALA A 1 105 ? -29.690 -18.676 19.550 1.00 95.81 105 ALA A CA 1
ATOM 787 C C . ALA A 1 105 ? -29.188 -19.131 20.933 1.00 95.81 105 ALA A C 1
ATOM 789 O O . ALA A 1 105 ? -29.911 -19.816 21.655 1.00 95.81 105 ALA A O 1
ATOM 790 N N . GLY A 1 106 ? -27.967 -18.740 21.305 1.00 94.62 106 GLY A N 1
ATOM 791 C CA . GLY A 1 106 ? -27.369 -19.014 22.612 1.00 94.62 106 GLY A CA 1
ATOM 792 C C . GLY A 1 106 ? -27.750 -18.033 23.727 1.00 94.62 106 GLY A C 1
ATOM 793 O O . GLY A 1 106 ? -27.205 -18.159 24.820 1.00 94.62 106 GLY A O 1
ATOM 794 N N . ASP A 1 107 ? -28.632 -17.058 23.468 1.00 91.31 107 ASP A N 1
ATOM 795 C CA . ASP A 1 107 ? -28.983 -15.966 24.395 1.00 91.31 107 ASP A CA 1
ATOM 796 C C . ASP A 1 107 ? -27.745 -15.232 24.956 1.00 91.31 107 ASP A C 1
ATOM 798 O O . ASP A 1 107 ? -27.687 -14.843 26.127 1.00 91.31 107 ASP A O 1
ATOM 802 N N . VAL A 1 108 ? -26.715 -15.040 24.123 1.00 86.44 108 VAL A N 1
ATOM 803 C CA . VAL A 1 108 ? -25.503 -14.313 24.515 1.00 86.44 108 VAL A CA 1
ATOM 804 C C . VAL A 1 108 ? -25.807 -12.817 24.543 1.00 86.44 108 VAL A C 1
ATOM 806 O O . VAL A 1 108 ? -25.823 -12.145 23.517 1.00 86.44 108 VAL A O 1
ATOM 809 N N . ARG A 1 109 ? -26.053 -12.284 25.743 1.00 80.75 109 ARG A N 1
ATOM 810 C CA . ARG A 1 109 ? -26.407 -10.864 25.961 1.00 80.75 109 ARG A CA 1
ATOM 811 C C . ARG A 1 109 ? -25.233 -9.961 26.312 1.00 80.75 109 ARG A C 1
ATOM 813 O O . ARG A 1 109 ? -25.388 -8.743 26.334 1.00 80.75 109 ARG A O 1
ATOM 820 N N . LEU A 1 110 ? -24.082 -10.547 26.638 1.00 73.94 110 LEU A N 1
ATOM 821 C CA . LEU A 1 110 ? -22.874 -9.810 26.988 1.00 73.94 110 LEU A CA 1
ATOM 822 C C . LEU A 1 110 ? -21.825 -10.017 25.902 1.00 73.94 110 LEU A C 1
ATOM 824 O O . LEU A 1 110 ? -21.248 -11.093 25.777 1.00 73.94 110 LEU A O 1
ATOM 828 N N . THR A 1 111 ? -21.546 -8.952 25.166 1.00 70.50 111 THR A N 1
ATOM 829 C CA . THR A 1 111 ? -20.421 -8.874 24.239 1.00 70.50 111 THR A CA 1
ATOM 830 C C . THR A 1 111 ? -19.500 -7.757 24.698 1.00 70.50 111 THR A C 1
ATOM 832 O O . THR A 1 111 ? -19.915 -6.600 24.786 1.00 70.50 111 THR A O 1
ATOM 835 N N . MET A 1 112 ? -18.250 -8.096 24.999 1.00 69.38 112 MET A N 1
ATOM 836 C CA . MET A 1 112 ? -17.201 -7.111 25.236 1.00 69.38 112 MET A CA 1
ATOM 837 C C . MET A 1 112 ? -16.521 -6.834 23.896 1.00 69.38 112 MET A C 1
ATOM 839 O O . MET A 1 112 ? -15.935 -7.737 23.302 1.00 69.38 112 MET A O 1
ATOM 843 N N . GLY A 1 113 ? -16.672 -5.610 23.388 1.00 71.81 113 GLY A N 1
ATOM 844 C CA . GLY A 1 113 ? -16.003 -5.180 22.163 1.00 71.81 113 GLY A CA 1
ATOM 845 C C . GLY A 1 113 ? -14.486 -5.064 22.339 1.00 71.81 113 GLY A C 1
ATOM 846 O O . GLY A 1 113 ? -13.961 -5.198 23.444 1.00 71.81 113 GLY A O 1
ATOM 847 N N . GLY A 1 114 ? -13.785 -4.798 21.237 1.00 68.00 114 GLY A N 1
ATOM 848 C CA . GLY A 1 114 ? -12.359 -4.468 21.277 1.00 68.00 114 GLY A CA 1
ATOM 849 C C . GLY A 1 114 ? -12.081 -3.091 21.892 1.00 68.00 114 GLY A C 1
ATOM 850 O O . GLY A 1 114 ? -12.998 -2.339 22.217 1.00 68.00 114 GLY A O 1
ATOM 851 N N . GLU A 1 115 ? -10.798 -2.749 22.002 1.00 73.00 115 GLU A N 1
ATOM 852 C CA . GLU A 1 115 ? -10.304 -1.446 22.462 1.00 73.00 115 GLU A CA 1
ATOM 853 C C . GLU A 1 115 ? -9.951 -0.575 21.237 1.00 73.00 115 GLU A C 1
ATOM 855 O O . GLU A 1 115 ? -8.815 -0.618 20.754 1.00 73.00 115 GLU A O 1
ATOM 860 N N . PRO A 1 116 ? -10.910 0.170 20.647 1.00 73.50 116 PRO A N 1
ATOM 861 C CA . PRO A 1 116 ? -10.641 0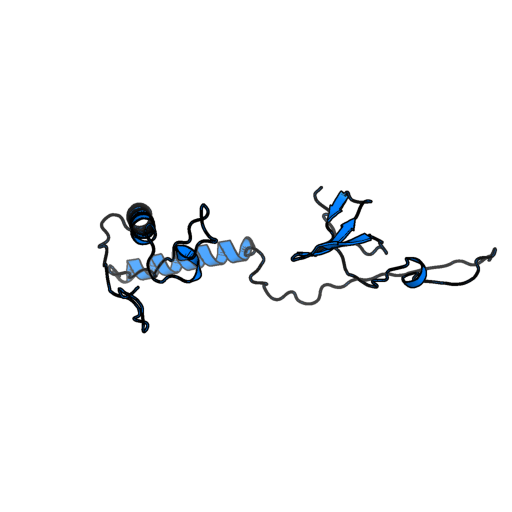.958 19.451 1.00 73.50 116 PRO A CA 1
ATOM 862 C C . PRO A 1 116 ? -9.622 2.055 19.757 1.00 73.50 116 PRO A C 1
ATOM 864 O O . PRO A 1 116 ? -9.771 2.821 20.708 1.00 73.50 116 PRO A O 1
ATOM 867 N N . THR A 1 117 ? -8.602 2.161 18.910 1.00 75.25 117 THR A N 1
ATOM 868 C CA . THR A 1 117 ? -7.614 3.238 18.989 1.00 75.25 117 THR A CA 1
ATOM 869 C C . THR A 1 117 ? -7.994 4.346 18.016 1.00 75.25 117 THR A C 1
ATOM 871 O O . THR A 1 117 ? -8.235 4.089 16.838 1.00 75.25 117 THR A O 1
ATOM 874 N N . PHE A 1 118 ? -8.044 5.584 18.505 1.00 82.62 118 PHE A N 1
ATOM 875 C CA . PHE A 1 118 ? -8.227 6.769 17.672 1.00 82.62 118 PHE A CA 1
ATOM 876 C C . PHE A 1 118 ? -6.875 7.442 17.415 1.00 82.62 118 PHE A C 1
ATOM 878 O O . PHE A 1 118 ? -6.086 7.609 18.344 1.00 82.62 118 PHE A O 1
ATOM 885 N N . VAL A 1 119 ? -6.639 7.854 16.169 1.00 81.56 119 VAL A N 1
ATOM 886 C CA . VAL A 1 119 ? -5.524 8.717 15.759 1.00 81.56 119 VAL A CA 1
ATOM 887 C C . VAL A 1 119 ? -6.123 9.872 14.962 1.00 81.56 119 VAL A C 1
ATOM 889 O O . VAL A 1 119 ? -6.864 9.639 14.007 1.00 81.56 119 VAL A O 1
ATOM 892 N N . SER A 1 120 ? -5.863 11.111 15.385 1.00 81.88 120 SER A N 1
ATOM 893 C CA . SER A 1 120 ? -6.408 12.302 14.722 1.00 81.88 120 SER A CA 1
ATOM 894 C C . SER A 1 120 ? -5.795 12.480 13.341 1.00 81.88 120 SER A C 1
ATOM 896 O O . SER A 1 120 ? -4.581 12.533 13.249 1.00 81.88 120 SER A O 1
ATOM 898 N N . ILE A 1 121 ? -6.598 12.658 12.290 1.00 86.25 121 ILE A N 1
ATOM 899 C CA . ILE A 1 121 ? -6.083 12.989 10.948 1.00 86.25 121 ILE A CA 1
ATOM 900 C C . ILE A 1 121 ? -5.581 14.435 10.842 1.00 86.25 121 ILE A C 1
ATOM 902 O O . ILE A 1 121 ? -4.769 14.735 9.974 1.00 86.25 121 ILE A O 1
ATOM 906 N N . ASP A 1 122 ? -6.054 15.317 11.724 1.00 86.19 122 ASP A N 1
ATOM 907 C CA . ASP A 1 122 ? -5.757 16.752 11.670 1.00 86.19 122 ASP A CA 1
ATOM 908 C C . ASP A 1 122 ? -4.391 17.090 12.290 1.00 86.19 122 ASP A C 1
ATOM 910 O O . ASP A 1 122 ? -3.848 18.160 12.039 1.00 86.19 122 ASP A O 1
ATOM 914 N N . ASP A 1 123 ? -3.853 16.194 13.126 1.00 85.38 123 ASP A N 1
ATOM 915 C CA . ASP A 1 123 ? -2.620 16.419 13.895 1.00 85.38 123 ASP A CA 1
ATOM 916 C C . ASP A 1 123 ? -1.856 15.105 14.157 1.00 85.38 123 ASP A C 1
ATOM 918 O O . ASP A 1 123 ? -1.229 14.925 15.196 1.00 85.38 123 ASP A O 1
ATOM 922 N N . PHE A 1 124 ? -1.932 14.135 13.239 1.00 83.06 124 PHE A N 1
ATOM 923 C CA . PHE A 1 124 ? -1.389 12.782 13.457 1.00 83.06 124 PHE A CA 1
ATOM 924 C C . PHE A 1 124 ? 0.126 12.745 13.710 1.00 83.06 124 PHE A C 1
ATOM 926 O O . PHE A 1 124 ? 0.620 11.735 14.202 1.00 83.06 124 PHE A O 1
ATOM 933 N N . GLU A 1 125 ? 0.869 13.804 13.379 1.00 88.62 125 GLU A N 1
ATOM 934 C CA . GLU A 1 125 ? 2.325 13.901 13.561 1.00 88.62 125 GLU A CA 1
ATOM 935 C C . GLU A 1 125 ? 2.737 14.410 14.950 1.00 88.62 125 GLU A C 1
ATOM 937 O O . GLU A 1 125 ? 3.909 14.311 15.323 1.00 88.62 125 GLU A O 1
ATOM 942 N N . SER A 1 126 ? 1.810 14.939 15.755 1.00 86.56 126 SER A N 1
ATOM 943 C CA . SER A 1 126 ? 2.183 15.491 17.055 1.00 86.56 126 SER A CA 1
ATOM 944 C C . SER A 1 126 ? 2.577 14.411 18.058 1.00 86.56 126 SER A C 1
ATOM 946 O O . SER A 1 126 ? 2.246 13.223 17.938 1.00 86.56 126 SER A O 1
ATOM 948 N N . ALA A 1 127 ? 3.304 14.834 19.096 1.00 85.12 127 ALA A N 1
ATOM 949 C CA . ALA A 1 127 ? 3.726 13.941 20.167 1.00 85.12 127 ALA A CA 1
ATOM 950 C C . ALA A 1 127 ? 2.527 13.226 20.809 1.00 85.12 127 ALA A C 1
ATOM 952 O O . ALA A 1 127 ? 2.645 12.054 21.145 1.00 85.12 127 ALA A O 1
ATOM 953 N N . GLU A 1 128 ? 1.367 13.883 20.911 1.00 85.94 128 GLU A N 1
ATOM 954 C CA . GLU A 1 128 ? 0.127 13.310 21.450 1.00 85.94 128 GLU A CA 1
ATOM 955 C C . GLU A 1 128 ? -0.295 12.006 20.752 1.00 85.94 128 GLU A C 1
ATOM 957 O O . GLU A 1 128 ? -0.760 11.072 21.417 1.00 85.94 128 GLU A O 1
ATOM 962 N N . TRP A 1 129 ? -0.104 11.915 19.437 1.00 85.44 129 TRP A N 1
ATOM 963 C CA . TRP A 1 129 ? -0.546 10.778 18.628 1.00 85.44 129 TRP A CA 1
ATOM 964 C C . TRP A 1 129 ? 0.568 9.778 18.309 1.00 85.44 129 TRP A C 1
ATOM 966 O O . TRP A 1 129 ? 0.263 8.650 17.930 1.00 85.44 129 TRP A O 1
ATOM 976 N N . ASN A 1 130 ? 1.833 10.144 18.542 1.00 82.12 130 ASN A N 1
ATOM 977 C CA . ASN A 1 130 ? 2.987 9.286 18.262 1.00 82.12 130 ASN A CA 1
ATOM 978 C C . ASN A 1 130 ? 3.643 8.705 19.518 1.00 82.12 130 ASN A C 1
ATOM 980 O O . ASN A 1 130 ? 3.822 7.493 19.621 1.00 82.12 130 ASN A O 1
ATOM 984 N N . THR A 1 131 ? 4.034 9.551 20.474 1.00 79.38 131 THR A N 1
ATOM 985 C CA . THR A 1 131 ? 4.963 9.159 21.551 1.00 79.38 131 THR A CA 1
ATOM 986 C C . THR A 1 131 ? 4.407 9.380 22.951 1.00 79.38 131 THR A C 1
ATOM 988 O O . THR A 1 131 ? 4.672 8.583 23.850 1.00 79.38 131 THR A O 1
ATOM 991 N N . ALA A 1 132 ? 3.619 10.431 23.154 1.00 78.38 132 ALA A N 1
ATOM 992 C CA . ALA A 1 132 ? 3.055 10.780 24.442 1.00 78.38 132 ALA A CA 1
ATOM 993 C C . ALA A 1 132 ? 1.878 9.860 24.801 1.00 78.38 132 ALA A C 1
ATOM 995 O O . ALA A 1 132 ? 0.956 9.616 24.014 1.00 78.38 132 ALA A O 1
ATOM 996 N N . ALA A 1 133 ? 1.910 9.360 26.036 1.00 71.25 133 ALA A N 1
ATOM 997 C CA . ALA A 1 133 ? 0.868 8.507 26.598 1.00 71.25 133 ALA A CA 1
ATOM 998 C C . ALA A 1 133 ? -0.483 9.225 26.632 1.00 71.25 133 ALA A C 1
ATOM 1000 O O . ALA A 1 133 ? -1.483 8.740 26.102 1.00 71.25 133 ALA A O 1
ATOM 1001 N N . VAL A 1 134 ? -0.452 10.431 27.197 1.00 72.50 134 VAL A N 1
ATOM 1002 C CA . VAL A 1 134 ? -1.571 11.352 27.326 1.00 72.50 134 VAL A CA 1
ATOM 1003 C C . VAL A 1 134 ? -1.272 12.609 26.525 1.00 72.50 134 VAL A C 1
ATOM 1005 O O . VAL A 1 134 ? -0.125 13.046 26.434 1.00 72.50 134 VAL A O 1
ATOM 1008 N N . GLY A 1 135 ? -2.315 13.204 25.972 1.00 79.12 135 GLY A N 1
ATOM 1009 C CA . GLY A 1 135 ? -2.239 14.520 25.365 1.00 79.12 135 GLY A CA 1
ATOM 1010 C C . GLY A 1 135 ? -3.499 15.327 25.670 1.00 79.12 135 GLY A C 1
ATOM 1011 O O . GLY A 1 135 ? -4.441 14.799 26.277 1.00 79.12 135 GLY A O 1
ATOM 1012 N N . PRO A 1 136 ? -3.497 16.619 25.316 1.00 84.50 136 PRO A N 1
ATOM 1013 C CA . PRO A 1 136 ? -4.566 17.544 25.671 1.00 84.50 136 PRO A CA 1
ATOM 1014 C C . PRO A 1 136 ? -5.932 17.174 25.074 1.00 84.50 136 PRO A C 1
ATOM 1016 O O . PRO A 1 136 ? -6.953 17.502 25.672 1.00 84.50 136 PRO A O 1
ATOM 1019 N N . THR A 1 137 ? -5.975 16.485 23.931 1.00 88.38 137 THR A N 1
ATOM 1020 C CA . THR A 1 137 ? -7.203 16.220 23.163 1.00 88.38 137 THR A CA 1
ATOM 1021 C C . THR A 1 137 ? -7.593 14.740 23.096 1.00 88.38 137 THR A C 1
ATOM 1023 O O . THR A 1 137 ? -8.755 14.413 22.845 1.00 88.38 137 THR A O 1
ATOM 1026 N N . LYS A 1 138 ? -6.662 13.824 23.382 1.00 86.31 138 LYS A N 1
ATOM 1027 C CA . LYS A 1 138 ? -6.786 12.372 23.187 1.00 86.31 138 LYS A CA 1
ATOM 1028 C C . LYS A 1 138 ? -8.022 11.801 23.863 1.00 86.31 138 LYS A C 1
ATOM 1030 O O . LYS A 1 138 ? -8.797 11.077 23.244 1.00 86.31 138 LYS A O 1
ATOM 1035 N N . ARG A 1 139 ? -8.238 12.183 25.125 1.00 84.31 139 ARG A N 1
ATOM 1036 C CA . ARG A 1 139 ? -9.375 11.723 25.930 1.00 84.31 139 ARG A CA 1
ATOM 1037 C C . ARG A 1 139 ? -10.709 12.215 25.378 1.00 84.31 139 ARG A C 1
ATOM 1039 O O . ARG A 1 139 ? -11.653 11.436 25.313 1.00 84.31 139 ARG A O 1
ATOM 1046 N N . GLU A 1 140 ? -10.787 13.483 24.985 1.00 89.06 140 GLU A N 1
ATOM 1047 C CA . GLU A 1 140 ? -12.005 14.066 24.417 1.00 89.06 140 GLU A CA 1
ATOM 1048 C C . GLU A 1 140 ? -12.373 13.376 23.098 1.00 89.06 140 GLU A C 1
ATOM 1050 O O . GLU A 1 140 ? -13.5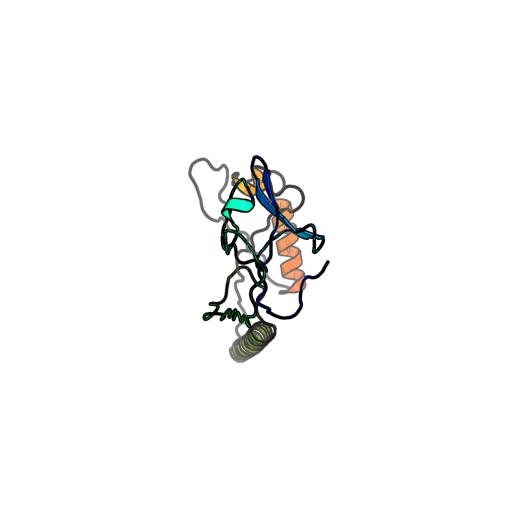15 12.957 22.905 1.00 89.06 140 GLU A O 1
ATOM 1055 N N . LYS A 1 141 ? -11.390 13.180 22.210 1.00 89.31 141 LYS A N 1
ATOM 1056 C CA . LYS A 1 141 ? -11.597 12.499 20.925 1.00 89.31 141 LYS A CA 1
ATOM 1057 C C . LYS A 1 141 ? -11.961 11.024 21.104 1.00 89.31 141 LYS A C 1
ATOM 1059 O O . LYS A 1 141 ? -12.867 10.542 20.425 1.00 89.31 141 LYS A O 1
ATOM 1064 N N . ALA A 1 142 ? -11.307 10.325 22.033 1.00 86.31 142 ALA A N 1
ATOM 1065 C CA . ALA A 1 142 ? -11.638 8.943 22.368 1.00 86.31 142 ALA A CA 1
ATOM 1066 C C . ALA A 1 142 ? -13.066 8.815 22.930 1.00 86.31 142 ALA A C 1
ATOM 1068 O O . ALA A 1 142 ? -13.807 7.930 22.504 1.00 86.31 142 ALA A O 1
ATOM 1069 N N . ASP A 1 143 ? -13.490 9.724 23.819 1.00 89.12 143 ASP A N 1
ATOM 1070 C CA . ASP A 1 143 ? -14.856 9.739 24.361 1.00 89.12 143 ASP A CA 1
ATOM 1071 C C . ASP A 1 143 ? -15.901 10.036 23.272 1.00 89.12 143 ASP A C 1
ATOM 1073 O O . ASP A 1 143 ? -16.936 9.370 23.194 1.00 89.12 143 ASP A O 1
ATOM 1077 N N . ALA A 1 144 ? -15.607 10.968 22.361 1.00 91.38 144 ALA A N 1
ATOM 1078 C CA . ALA A 1 144 ? -16.465 11.231 21.209 1.00 91.38 144 ALA A CA 1
ATOM 1079 C C . ALA A 1 144 ? -16.600 9.998 20.296 1.00 91.38 144 ALA A C 1
ATOM 1081 O O . ALA A 1 144 ? -17.709 9.676 19.859 1.00 91.38 144 ALA A O 1
ATOM 1082 N N . LEU A 1 145 ? -15.498 9.284 20.029 1.00 89.44 145 LEU A N 1
ATOM 1083 C CA . LEU A 1 145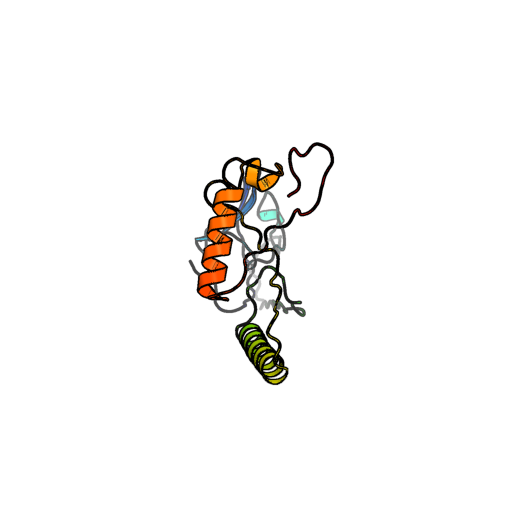 ? -15.516 8.056 19.233 1.00 89.44 145 LEU A CA 1
ATOM 1084 C C . LEU A 1 145 ? -16.345 6.964 19.917 1.00 89.44 145 LEU A C 1
ATOM 1086 O O . LEU A 1 145 ? -17.249 6.415 19.287 1.00 89.44 145 LEU A O 1
ATOM 1090 N N . ILE A 1 146 ? -16.089 6.663 21.195 1.00 87.94 146 ILE A N 1
ATOM 1091 C CA . ILE A 1 146 ? -16.766 5.548 21.870 1.00 87.94 146 ILE A CA 1
ATOM 1092 C C . ILE A 1 146 ? -18.276 5.784 22.010 1.00 87.94 146 ILE A C 1
ATOM 1094 O O . ILE A 1 146 ? -19.061 4.846 21.867 1.00 87.94 146 ILE A O 1
ATOM 1098 N N . ARG A 1 147 ? -18.719 7.037 22.188 1.00 91.31 147 ARG A N 1
ATOM 1099 C CA . ARG A 1 147 ? -20.150 7.380 22.210 1.00 91.31 147 ARG A CA 1
ATOM 1100 C C . ARG A 1 147 ? -20.816 7.152 20.860 1.00 91.31 147 ARG A C 1
ATOM 1102 O O . ARG A 1 147 ? -21.887 6.550 20.822 1.00 91.31 147 ARG A O 1
ATOM 1109 N N . ARG A 1 148 ? -20.165 7.558 19.765 1.00 90.88 148 ARG A N 1
ATOM 1110 C CA . ARG A 1 148 ? -20.656 7.306 18.399 1.00 90.88 148 ARG A CA 1
ATOM 1111 C C . ARG A 1 148 ? -20.717 5.812 18.091 1.00 90.88 148 ARG A C 1
ATOM 1113 O O . ARG A 1 148 ? -21.699 5.350 17.518 1.00 90.88 148 ARG A O 1
ATOM 1120 N N . LEU A 1 149 ? -19.702 5.050 18.505 1.00 88.06 149 LEU A N 1
ATOM 1121 C CA . LEU A 1 149 ? -19.693 3.592 18.356 1.00 88.06 149 LEU A CA 1
ATOM 1122 C C . LEU A 1 149 ? -20.839 2.948 19.142 1.00 88.06 149 LEU A C 1
ATOM 1124 O O . LEU A 1 149 ? -21.569 2.134 18.583 1.00 88.06 149 LEU A O 1
ATOM 1128 N N . ARG A 1 150 ? -21.061 3.353 20.398 1.00 88.25 150 ARG A N 1
ATOM 1129 C CA . ARG A 1 150 ? -22.203 2.883 21.195 1.00 88.25 150 ARG A CA 1
ATOM 1130 C C . ARG A 1 150 ? -23.528 3.190 20.502 1.00 88.25 150 ARG A C 1
ATOM 1132 O O . ARG A 1 150 ? -24.361 2.306 20.380 1.00 88.25 150 ARG A O 1
ATOM 1139 N N . GLU A 1 151 ? -23.734 4.416 20.034 1.00 90.81 151 GLU A N 1
ATOM 1140 C CA . GLU A 1 151 ? -24.973 4.803 19.344 1.00 90.81 151 GLU A CA 1
ATOM 1141 C C . GLU A 1 151 ? -25.206 4.013 18.054 1.00 90.81 151 GLU A C 1
ATOM 1143 O O . GLU A 1 151 ? -26.346 3.684 17.736 1.00 90.81 151 GLU A O 1
ATOM 1148 N N . ARG A 1 152 ? -24.137 3.682 17.324 1.00 88.06 152 ARG A N 1
ATOM 1149 C CA . ARG A 1 152 ? -24.232 2.954 16.058 1.00 88.06 152 ARG A CA 1
ATOM 1150 C C . ARG A 1 152 ? -24.415 1.449 16.237 1.00 88.06 152 ARG A C 1
ATOM 1152 O O . ARG A 1 152 ? -25.179 0.855 15.482 1.00 88.06 152 ARG A O 1
ATOM 1159 N N . PHE A 1 153 ? -23.691 0.846 17.176 1.00 82.00 153 PHE A N 1
ATOM 1160 C CA . PHE A 1 153 ? -23.542 -0.610 17.269 1.00 82.00 153 PHE A CA 1
ATOM 1161 C C . PHE A 1 153 ? -24.195 -1.222 18.510 1.00 82.00 153 PHE A C 1
ATOM 1163 O O . PHE A 1 153 ? -24.580 -2.384 18.471 1.00 82.00 153 PHE A O 1
ATOM 1170 N N . ALA A 1 154 ? -24.335 -0.468 19.603 1.00 81.94 154 ALA A N 1
ATOM 1171 C CA . ALA A 1 154 ? -24.888 -0.976 20.857 1.00 81.94 154 ALA A CA 1
ATOM 1172 C C . ALA A 1 154 ? -25.741 0.076 21.597 1.00 81.94 154 ALA A C 1
ATOM 1174 O O . ALA A 1 154 ? -25.360 0.523 22.688 1.00 81.94 154 ALA A O 1
ATOM 1175 N N . PRO A 1 155 ? -26.895 0.503 21.041 1.00 84.12 155 PRO A N 1
ATOM 1176 C CA . PRO A 1 155 ? -27.821 1.376 21.758 1.00 84.12 155 PRO A CA 1
ATOM 1177 C C . PRO A 1 155 ? -28.227 0.749 23.103 1.00 84.12 155 PRO A C 1
ATOM 1179 O O . PRO A 1 155 ? -28.740 -0.364 23.144 1.00 84.12 155 PRO A O 1
ATOM 1182 N N . GLY A 1 156 ? -27.969 1.449 24.213 1.00 84.19 156 GLY A N 1
ATOM 1183 C CA . GLY A 1 156 ? -28.183 0.928 25.575 1.00 84.19 156 GLY A CA 1
ATOM 1184 C C . GLY A 1 156 ? -26.988 0.182 26.186 1.00 84.19 156 GLY A C 1
ATOM 1185 O O . GLY A 1 156 ? -27.051 -0.212 27.348 1.00 84.19 156 GLY A O 1
ATOM 1186 N N . GLY A 1 157 ? -25.888 0.030 25.444 1.00 83.62 157 GLY A N 1
ATOM 1187 C CA . GLY A 1 157 ? -24.645 -0.551 25.943 1.00 83.62 157 GLY A CA 1
ATOM 1188 C C . GLY A 1 157 ? -24.022 0.264 27.081 1.00 83.62 157 GLY A C 1
ATOM 1189 O O . GLY A 1 157 ? -24.050 1.500 27.086 1.00 83.62 157 GLY A O 1
ATOM 1190 N N . PHE A 1 158 ? -23.433 -0.441 28.044 1.00 85.12 158 PHE A N 1
ATOM 1191 C CA . PHE A 1 158 ? -22.690 0.157 29.149 1.00 85.12 158 PHE A CA 1
ATOM 1192 C C . PHE A 1 158 ? -21.282 0.557 28.694 1.00 85.12 158 PHE A C 1
ATOM 1194 O O . PHE A 1 158 ? -20.550 -0.257 28.134 1.00 85.12 158 PHE A O 1
ATOM 1201 N N . LEU A 1 159 ? -20.891 1.807 28.954 1.00 85.94 159 LEU A N 1
ATOM 1202 C CA . LEU A 1 159 ? -19.521 2.264 28.725 1.00 85.94 159 LEU A CA 1
ATOM 1203 C C . LEU A 1 159 ? -18.679 1.976 29.966 1.00 85.94 159 LEU A C 1
ATOM 1205 O O . LEU A 1 159 ? -18.887 2.585 31.016 1.00 85.94 159 LEU A O 1
ATOM 1209 N N . HIS A 1 160 ? -17.723 1.062 29.829 1.00 83.50 160 HIS A N 1
ATOM 1210 C CA . HIS A 1 160 ? -16.752 0.760 30.869 1.00 83.50 160 HIS A CA 1
ATOM 1211 C C . HIS A 1 160 ? -15.469 1.565 30.641 1.00 83.50 160 HIS A C 1
ATOM 1213 O O . HIS A 1 160 ? -14.834 1.440 29.596 1.00 83.50 160 HIS A O 1
ATOM 1219 N N . TYR A 1 161 ? -15.087 2.376 31.628 1.00 83.00 161 TYR A N 1
ATOM 1220 C CA . TYR A 1 161 ? -13.833 3.127 31.626 1.00 83.00 161 TYR A CA 1
ATOM 1221 C C . TYR A 1 161 ? -12.872 2.459 32.610 1.00 83.00 161 TYR A C 1
ATOM 1223 O O . TYR A 1 161 ? -13.067 2.543 33.822 1.00 83.00 161 TYR A O 1
ATOM 1231 N N . GLY A 1 162 ? -11.865 1.768 32.079 1.00 79.44 162 GLY A N 1
ATOM 1232 C CA . GLY A 1 162 ? -10.830 1.087 32.854 1.00 79.44 162 GLY A CA 1
ATOM 1233 C C . GLY A 1 162 ? -9.475 1.776 32.734 1.00 79.44 162 GLY A C 1
ATOM 1234 O O . GLY A 1 162 ? -9.262 2.584 31.834 1.00 79.44 162 GLY A O 1
ATOM 1235 N N . GLN A 1 163 ? -8.561 1.443 33.644 1.00 77.31 163 GLN A N 1
ATOM 1236 C CA . GLN A 1 163 ? -7.143 1.753 33.471 1.00 77.31 163 GLN A CA 1
ATOM 1237 C C . GLN A 1 163 ? -6.510 0.662 32.610 1.00 77.31 163 GLN A C 1
ATOM 1239 O O . GLN A 1 163 ? -6.653 -0.523 32.914 1.00 77.31 163 GLN A O 1
ATOM 1244 N N . GLY A 1 164 ? -5.820 1.059 31.553 1.00 76.19 164 GLY A N 1
ATOM 1245 C CA . GLY A 1 164 ? -5.019 0.186 30.716 1.00 76.19 164 GLY A CA 1
ATOM 1246 C C . GLY A 1 164 ? -3.612 -0.008 31.276 1.00 76.19 164 GLY A C 1
ATOM 1247 O O . GLY A 1 164 ? -3.378 -0.083 32.487 1.00 76.19 164 GLY A O 1
ATOM 1248 N N . LYS A 1 165 ? -2.644 -0.150 30.369 1.00 77.56 165 LYS A N 1
ATOM 1249 C CA . LYS A 1 165 ? -1.255 -0.466 30.722 1.00 77.56 165 LYS A CA 1
ATOM 1250 C C . LYS A 1 165 ? -0.565 0.720 31.397 1.00 77.56 165 LYS A C 1
ATOM 1252 O O . LYS A 1 165 ? -0.750 1.871 31.007 1.00 77.56 165 LYS A O 1
ATOM 1257 N N . TRP A 1 166 ? 0.287 0.399 32.366 1.00 78.75 166 TRP A N 1
ATOM 1258 C CA . TRP A 1 166 ? 1.149 1.346 33.066 1.00 78.75 166 TRP A CA 1
ATOM 1259 C C . TRP A 1 166 ? 2.578 1.242 32.538 1.00 78.75 166 TRP A C 1
ATOM 1261 O O . TRP A 1 166 ? 3.145 0.147 32.514 1.00 78.75 166 TRP A O 1
ATOM 1271 N N . TYR A 1 167 ? 3.176 2.378 32.184 1.00 77.88 167 TYR A N 1
ATOM 1272 C CA . TYR A 1 167 ? 4.592 2.462 31.832 1.00 77.88 167 TYR A CA 1
ATOM 1273 C C . TYR A 1 167 ? 5.333 3.436 32.764 1.00 77.88 167 TYR A C 1
ATOM 1275 O O . TYR A 1 167 ? 4.764 4.453 33.169 1.00 77.88 167 TYR A O 1
ATOM 1283 N N . PRO A 1 168 ? 6.601 3.154 33.126 1.00 80.19 168 PRO A N 1
ATOM 1284 C CA . PRO A 1 168 ? 7.394 4.059 33.954 1.00 80.19 168 PRO A CA 1
ATOM 1285 C C . PRO A 1 168 ? 7.509 5.459 33.333 1.00 80.19 168 PRO A C 1
ATOM 1287 O O . PRO A 1 168 ? 7.888 5.593 32.173 1.00 80.19 168 PRO A O 1
ATOM 1290 N N . GLY A 1 169 ? 7.222 6.498 34.122 1.00 79.56 169 GLY A N 1
ATOM 1291 C CA . GLY A 1 169 ? 7.332 7.901 33.701 1.00 79.56 169 GLY A CA 1
ATOM 1292 C C . GLY A 1 169 ? 6.059 8.515 33.106 1.00 79.56 169 GLY A C 1
ATOM 1293 O O . GLY A 1 169 ? 6.047 9.716 32.847 1.00 79.56 169 GLY A O 1
ATOM 1294 N N . GLU A 1 170 ? 4.982 7.745 32.925 1.00 76.19 170 GLU A N 1
ATOM 1295 C CA . GLU A 1 170 ? 3.682 8.280 32.504 1.00 76.19 170 GLU A CA 1
ATOM 1296 C C . GLU A 1 170 ? 2.903 8.846 33.708 1.00 76.19 170 GLU A C 1
ATOM 1298 O O . GLU A 1 170 ? 2.942 8.298 34.810 1.00 76.19 170 GLU A O 1
ATOM 1303 N N . SER A 1 171 ? 2.200 9.967 33.512 1.00 74.50 171 SER A N 1
ATOM 1304 C CA . SER A 1 171 ? 1.452 10.646 34.582 1.00 74.50 171 SER A CA 1
ATOM 1305 C C . SER A 1 171 ? 0.169 9.916 34.984 1.00 74.50 171 SER A C 1
ATOM 1307 O O . SER A 1 171 ? -0.291 10.059 36.116 1.00 74.50 171 SER A O 1
ATOM 1309 N N . LEU A 1 172 ? -0.406 9.142 34.063 1.00 68.25 172 LEU A N 1
ATOM 1310 C CA . LEU A 1 172 ? -1.592 8.315 34.248 1.00 68.25 172 LEU A CA 1
ATOM 1311 C C . LEU A 1 172 ? -1.457 7.050 33.388 1.00 68.25 172 LEU A C 1
ATOM 1313 O O . LEU A 1 172 ? -0.826 7.116 32.331 1.00 68.25 172 LEU A O 1
ATOM 1317 N N . PRO A 1 173 ? -2.060 5.922 33.801 1.00 64.62 173 PRO A N 1
ATOM 1318 C CA . PRO A 1 173 ? -2.205 4.765 32.929 1.00 64.62 173 PRO A CA 1
ATOM 1319 C C . PRO A 1 173 ? -3.034 5.115 31.702 1.00 64.62 173 PRO A C 1
ATOM 1321 O O . PRO A 1 173 ? -3.946 5.944 31.780 1.00 64.62 173 PRO A O 1
ATOM 1324 N N . ARG A 1 174 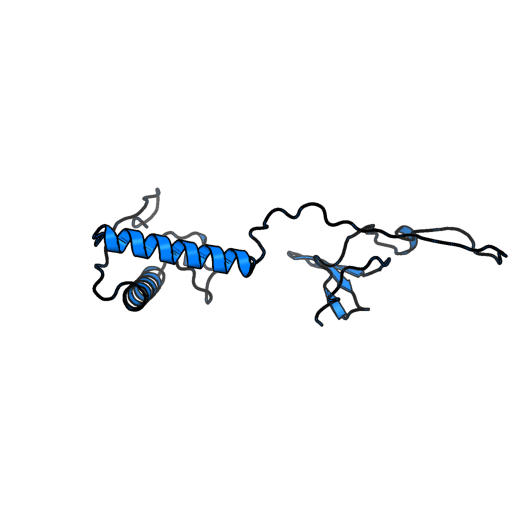? -2.694 4.468 30.588 1.00 68.56 174 ARG A N 1
ATOM 1325 C CA . ARG A 1 174 ? -3.388 4.645 29.310 1.00 68.56 174 ARG A CA 1
ATOM 1326 C C . ARG A 1 174 ? -4.822 4.148 29.357 1.00 68.56 174 ARG A C 1
ATOM 1328 O O . ARG A 1 174 ? -5.065 3.170 30.094 1.00 68.56 174 ARG A O 1
#

Secondary structure (DSSP, 8-state):
----SS--------EEEEETTTEEEEEETTTTEE--TT-------SSGGGG-SS-S-----------------------TTSPPPHHHHHHHHHHHHHHHHHHHHTT--------PPP--SSSTTSHHHHT-SS-TTHHHHHHHHHHHHHHHH-TT-----------TT-SS--